Protein AF-A0A8C4V0S1-F1 (afdb_monomer_lite)

Foldseek 3Di:
DKKKKWWDQQQDPDDDPDDDPPDPPRPGDIDIDDDDDPPDDPVNVQVVCVVRHHTPDMAIPPHD

Sequence (64 aa):
SQDFICAGSAMMNSGGIGVPLGFPLGPTSVIQVTNLSSAVTSEQMRTLFGFLGDIEELRLCPPE

Organism: Falco tinnunculus (NCBI:txid100819)

Radius of gyration: 13.61 Å; chains: 1; bounding box: 34×28×24 Å

Secondary structure (DSSP, 8-state):
-EEEEEEESSS----------SS-----EEEEEEEE-TT--HHHHHHHHHTTS---EEEEES--

Structure (mmCIF, N/CA/C/O backbone):
data_AF-A0A8C4V0S1-F1
#
_entry.id   AF-A0A8C4V0S1-F1
#
loop_
_atom_site.group_PDB
_atom_site.id
_atom_site.type_symbol
_atom_site.label_atom_id
_atom_site.label_alt_id
_atom_site.label_comp_id
_atom_site.label_asym_id
_atom_site.label_entity_id
_atom_site.label_seq_id
_atom_site.pdbx_PDB_ins_code
_atom_site.Cartn_x
_atom_site.Cartn_y
_atom_site.Cartn_z
_atom_site.occupancy
_atom_site.B_iso_or_equiv
_atom_site.auth_seq_id
_atom_site.auth_comp_id
_atom_site.auth_asym_id
_atom_site.auth_atom_id
_atom_site.pdbx_PDB_model_num
ATOM 1 N N . SER A 1 1 ? -3.569 -1.994 19.140 1.00 71.88 1 SER A N 1
ATOM 2 C CA . SER A 1 1 ? -2.811 -1.628 17.939 1.00 71.88 1 SER A CA 1
ATOM 3 C C . SER A 1 1 ? -2.804 -2.795 16.985 1.00 71.88 1 SER A C 1
ATOM 5 O O . SER A 1 1 ? -2.904 -3.922 17.452 1.00 71.88 1 SER A O 1
ATOM 7 N N . GLN A 1 2 ? -2.737 -2.514 15.693 1.00 80.62 2 GLN A N 1
ATOM 8 C CA . GLN A 1 2 ? -2.716 -3.504 14.622 1.00 80.62 2 GLN A CA 1
ATOM 9 C C . GLN A 1 2 ? -1.388 -3.426 13.872 1.00 80.62 2 GLN A C 1
ATOM 11 O O . GLN A 1 2 ? -0.818 -2.339 13.721 1.00 80.62 2 GLN A O 1
ATOM 16 N N . ASP A 1 3 ? -0.913 -4.583 13.427 1.00 85.12 3 ASP A N 1
ATOM 17 C CA . ASP A 1 3 ? 0.360 -4.736 12.741 1.00 85.12 3 ASP A CA 1
ATOM 18 C C . ASP A 1 3 ? 0.097 -5.189 11.301 1.00 85.12 3 ASP A C 1
ATOM 20 O O . ASP A 1 3 ? -0.762 -6.028 11.043 1.00 85.12 3 ASP A O 1
ATOM 24 N N . PHE A 1 4 ? 0.833 -4.624 10.351 1.00 84.94 4 PHE A N 1
ATOM 25 C CA . PHE A 1 4 ? 0.731 -4.914 8.928 1.00 84.94 4 PHE A CA 1
ATOM 26 C C . PHE A 1 4 ? 2.085 -5.345 8.374 1.00 84.94 4 PHE A C 1
ATOM 28 O O . PHE A 1 4 ? 3.127 -4.795 8.721 1.00 84.94 4 PHE A O 1
ATOM 35 N N . ILE A 1 5 ? 2.061 -6.308 7.468 1.00 85.50 5 ILE A N 1
ATOM 36 C CA . ILE A 1 5 ? 3.212 -6.751 6.694 1.00 85.50 5 ILE A CA 1
ATOM 37 C C . ILE A 1 5 ? 2.917 -6.406 5.240 1.00 85.50 5 ILE A C 1
ATOM 39 O O . ILE A 1 5 ? 1.951 -6.908 4.671 1.00 85.50 5 ILE A O 1
ATOM 43 N N . CYS A 1 6 ? 3.739 -5.547 4.650 1.00 83.31 6 CYS A N 1
ATOM 44 C CA . CYS A 1 6 ? 3.663 -5.150 3.251 1.00 83.31 6 CYS A CA 1
ATOM 45 C C . CYS A 1 6 ? 4.796 -5.835 2.481 1.00 83.31 6 CYS A C 1
ATOM 47 O O . CYS A 1 6 ? 5.946 -5.752 2.905 1.00 83.31 6 CYS A O 1
ATOM 49 N N . ALA A 1 7 ? 4.509 -6.468 1.348 1.00 81.25 7 ALA A N 1
ATOM 50 C CA . ALA A 1 7 ? 5.506 -7.022 0.440 1.00 81.25 7 ALA A CA 1
ATOM 51 C C . ALA A 1 7 ? 5.316 -6.453 -0.972 1.00 81.25 7 ALA A C 1
ATOM 53 O O . ALA A 1 7 ? 4.193 -6.311 -1.458 1.00 81.25 7 ALA A O 1
ATOM 54 N N . GLY A 1 8 ? 6.421 -6.117 -1.630 1.00 74.75 8 GLY A N 1
ATOM 55 C CA . GLY A 1 8 ? 6.413 -5.639 -3.008 1.00 74.75 8 GLY A CA 1
ATOM 56 C C . GLY A 1 8 ? 7.787 -5.746 -3.653 1.00 74.75 8 GLY A C 1
ATOM 57 O O . GLY A 1 8 ? 8.810 -5.800 -2.971 1.00 74.75 8 GLY A O 1
ATOM 58 N N . SER A 1 9 ? 7.820 -5.783 -4.980 1.00 62.72 9 SER A N 1
ATOM 59 C CA . SER A 1 9 ? 9.037 -6.027 -5.764 1.00 62.72 9 SER A CA 1
ATOM 60 C C . SER A 1 9 ? 9.863 -4.762 -6.067 1.00 62.72 9 SER A C 1
ATOM 62 O O . SER A 1 9 ? 10.937 -4.862 -6.656 1.00 62.72 9 SER A O 1
ATOM 64 N N . ALA A 1 10 ? 9.422 -3.576 -5.621 1.00 60.50 10 ALA A N 1
ATOM 65 C CA . ALA A 1 10 ? 10.120 -2.300 -5.854 1.00 60.50 10 ALA A CA 1
ATOM 66 C C . ALA A 1 10 ? 10.519 -1.522 -4.581 1.00 60.50 10 ALA A C 1
ATOM 68 O O . ALA A 1 10 ? 11.196 -0.498 -4.676 1.00 60.50 10 ALA A O 1
ATOM 69 N N . MET A 1 11 ? 10.150 -1.985 -3.384 1.00 59.41 11 MET A N 1
ATOM 70 C CA . MET A 1 11 ? 10.339 -1.218 -2.144 1.00 59.41 11 MET A CA 1
ATOM 71 C C . MET A 1 11 ? 11.744 -1.379 -1.538 1.00 59.41 11 MET A C 1
ATOM 73 O O . MET A 1 11 ? 11.879 -1.842 -0.423 1.00 59.41 11 MET A O 1
ATOM 77 N N . MET A 1 12 ? 12.814 -1.107 -2.281 1.00 55.94 12 MET A N 1
ATOM 78 C CA . MET A 1 12 ? 14.166 -0.747 -1.800 1.00 55.94 12 MET A CA 1
ATOM 79 C C . MET A 1 12 ? 15.120 -0.928 -2.984 1.00 55.94 12 MET A C 1
ATOM 81 O O . MET A 1 12 ? 15.633 -2.017 -3.243 1.00 55.94 12 MET A O 1
ATOM 85 N N . ASN A 1 13 ? 15.389 0.157 -3.708 1.00 52.09 13 ASN A N 1
ATOM 86 C CA . ASN A 1 13 ? 16.525 0.203 -4.622 1.00 52.09 13 ASN A CA 1
ATOM 87 C C . ASN A 1 13 ? 17.800 0.387 -3.791 1.00 52.09 13 ASN A C 1
ATOM 89 O O . ASN A 1 13 ? 18.310 1.489 -3.613 1.00 52.09 13 ASN A O 1
ATOM 93 N N . SER A 1 14 ? 18.275 -0.703 -3.210 1.00 54.38 14 SER A N 1
ATOM 94 C CA . SER A 1 14 ? 19.600 -0.771 -2.614 1.00 54.38 14 SER A CA 1
ATOM 95 C C . SER A 1 14 ? 20.315 -1.934 -3.273 1.00 54.38 14 SER A C 1
ATOM 97 O O . SER A 1 14 ? 19.958 -3.089 -3.047 1.00 54.38 14 SER A O 1
ATOM 99 N N . GLY A 1 15 ? 21.285 -1.608 -4.131 1.00 55.12 15 GLY A N 1
ATOM 100 C CA . GLY A 1 15 ? 22.142 -2.570 -4.809 1.00 55.12 15 GLY A CA 1
ATOM 101 C C . GLY A 1 15 ? 22.715 -3.584 -3.822 1.00 55.12 15 GLY A C 1
ATOM 102 O O . GLY A 1 15 ? 23.576 -3.260 -3.009 1.00 55.12 15 GLY A O 1
ATOM 103 N N . GLY A 1 16 ? 22.204 -4.810 -3.889 1.00 50.94 16 GLY A N 1
ATOM 104 C CA . GLY A 1 16 ? 22.680 -5.953 -3.126 1.00 50.94 16 GLY A CA 1
ATOM 105 C C . GLY A 1 16 ? 23.513 -6.845 -4.033 1.00 50.94 16 GLY A C 1
ATOM 106 O O . GLY A 1 16 ? 23.028 -7.333 -5.050 1.00 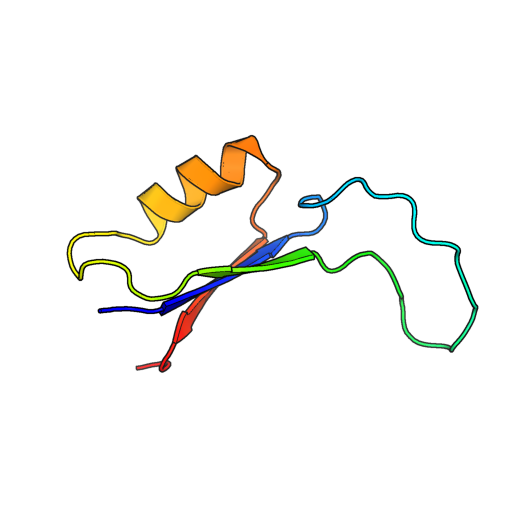50.94 16 GLY A O 1
ATOM 107 N N . ILE A 1 17 ? 24.781 -7.020 -3.674 1.00 54.97 17 ILE A N 1
ATOM 108 C CA . ILE A 1 17 ? 25.752 -7.895 -4.333 1.00 54.97 17 ILE A CA 1
ATOM 109 C C . ILE A 1 17 ? 25.160 -9.307 -4.472 1.00 54.97 17 ILE A C 1
ATOM 111 O O . ILE A 1 17 ? 24.934 -9.997 -3.478 1.00 54.97 17 ILE A O 1
ATOM 115 N N . GLY A 1 18 ? 24.902 -9.727 -5.712 1.00 47.91 18 GLY A N 1
ATOM 116 C CA . GLY A 1 18 ? 24.399 -11.058 -6.035 1.00 47.91 18 GLY A CA 1
ATOM 117 C C . GLY A 1 18 ? 25.421 -12.139 -5.691 1.00 47.91 18 GLY A C 1
ATOM 118 O O . GLY A 1 18 ? 26.425 -12.294 -6.383 1.00 47.91 18 GLY A O 1
ATOM 119 N N . VAL A 1 19 ? 25.143 -12.909 -4.639 1.00 55.53 19 VAL A N 1
ATOM 120 C CA . VAL A 1 19 ? 25.782 -14.205 -4.376 1.00 55.53 19 VAL A CA 1
ATOM 121 C C . VAL A 1 19 ? 24.835 -15.331 -4.822 1.00 55.53 19 VAL A C 1
ATOM 123 O O . VAL A 1 19 ? 23.643 -15.278 -4.509 1.00 55.53 19 VAL A O 1
ATOM 126 N N . PRO A 1 20 ? 25.303 -16.351 -5.565 1.00 48.88 20 PRO A N 1
ATOM 127 C CA . PRO A 1 20 ? 24.430 -17.373 -6.133 1.00 48.88 20 PRO A CA 1
ATOM 128 C C . PRO A 1 20 ? 24.225 -18.520 -5.132 1.00 48.88 20 PRO A C 1
ATOM 130 O O . PRO A 1 20 ? 24.991 -19.480 -5.120 1.00 48.88 20 PRO A O 1
ATOM 133 N N . LEU A 1 21 ? 23.189 -18.439 -4.288 1.00 58.03 21 LEU A N 1
ATOM 134 C CA . LEU A 1 21 ? 22.807 -19.522 -3.360 1.00 58.03 21 LEU A CA 1
ATOM 135 C C . LEU A 1 21 ? 21.461 -20.199 -3.678 1.00 58.03 21 LEU A C 1
ATOM 137 O O . LEU A 1 21 ? 20.799 -20.713 -2.786 1.00 58.03 21 LEU A O 1
ATOM 141 N N . GLY A 1 22 ? 21.050 -20.267 -4.947 1.00 48.09 22 GLY A N 1
ATOM 142 C CA . GLY A 1 22 ? 19.946 -21.152 -5.367 1.00 48.09 22 GLY A CA 1
ATOM 143 C C . GLY A 1 22 ? 18.544 -20.780 -4.860 1.00 48.09 22 GLY A C 1
ATOM 144 O O . GLY A 1 22 ? 17.583 -21.469 -5.187 1.00 48.09 22 GLY A O 1
ATOM 145 N N . PHE A 1 23 ? 18.406 -19.672 -4.135 1.00 51.00 23 PHE A N 1
ATOM 146 C CA . PHE A 1 23 ? 17.139 -18.985 -3.908 1.00 51.00 23 PHE A CA 1
ATOM 147 C C . PHE A 1 23 ? 17.077 -17.788 -4.861 1.00 51.00 23 PHE A C 1
ATOM 149 O O . PHE A 1 23 ? 18.106 -17.129 -5.047 1.00 51.00 23 PHE A O 1
ATOM 156 N N . PRO A 1 24 ? 15.928 -17.482 -5.489 1.00 45.12 24 PRO A N 1
ATOM 157 C CA . PRO A 1 24 ? 15.781 -16.249 -6.246 1.00 45.12 24 PRO A CA 1
ATOM 158 C C . PRO A 1 24 ? 15.878 -15.071 -5.268 1.00 45.12 24 PRO A C 1
ATOM 160 O O . PRO A 1 24 ? 14.882 -14.633 -4.706 1.00 45.12 24 PRO A O 1
ATOM 163 N N . LEU A 1 25 ? 17.094 -14.560 -5.051 1.00 47.69 25 LEU A N 1
ATOM 164 C CA . LEU A 1 25 ? 17.373 -13.327 -4.312 1.00 47.69 25 LEU A CA 1
ATOM 165 C C . LEU A 1 25 ? 17.024 -12.103 -5.174 1.00 47.69 25 LEU A C 1
ATOM 167 O O . LEU A 1 25 ? 17.805 -11.161 -5.288 1.00 47.69 25 LEU A O 1
ATOM 171 N N . GLY A 1 26 ? 15.851 -12.114 -5.812 1.00 55.47 26 GLY A N 1
ATOM 172 C CA . GLY A 1 26 ? 15.205 -10.844 -6.108 1.00 55.47 26 GLY A CA 1
ATOM 173 C C . GLY A 1 26 ? 14.953 -10.161 -4.760 1.00 55.47 26 GLY A C 1
ATOM 174 O O . GLY A 1 26 ? 14.604 -10.865 -3.809 1.00 55.47 26 GLY A O 1
ATOM 175 N N . PRO A 1 27 ? 15.177 -8.846 -4.616 1.00 55.69 27 PRO A N 1
ATOM 176 C CA 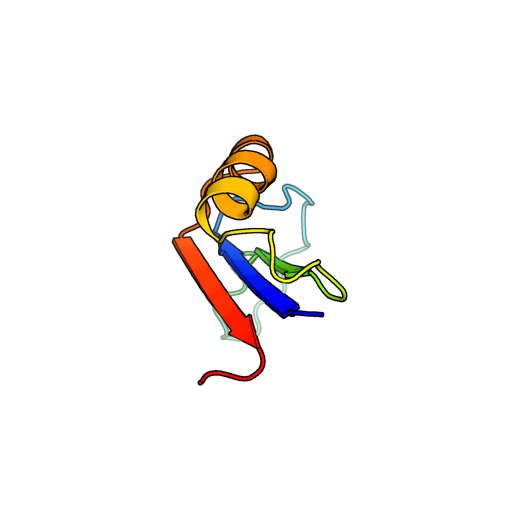. PRO A 1 27 ? 14.864 -8.156 -3.375 1.00 55.69 27 PRO A CA 1
ATOM 177 C C . PRO A 1 27 ? 13.350 -8.248 -3.145 1.00 55.69 27 PRO A C 1
ATOM 179 O O . PRO A 1 27 ? 12.576 -7.463 -3.682 1.00 55.69 27 PRO A O 1
ATOM 182 N N . THR A 1 28 ? 12.905 -9.245 -2.382 1.00 57.81 28 THR A N 1
ATOM 183 C CA . THR A 1 28 ? 11.558 -9.253 -1.821 1.00 57.81 28 THR A CA 1
ATOM 184 C C . THR A 1 28 ? 11.566 -8.210 -0.720 1.00 57.81 28 THR A C 1
ATOM 186 O O . THR A 1 28 ? 12.056 -8.461 0.385 1.00 57.81 28 THR A O 1
ATOM 189 N N . SER A 1 29 ? 11.094 -7.012 -1.038 1.00 71.19 29 SER A N 1
ATOM 190 C CA . SER A 1 29 ? 11.044 -5.927 -0.077 1.00 71.19 29 SER A CA 1
ATOM 191 C C . SER A 1 29 ? 9.835 -6.100 0.820 1.00 71.19 29 SER A C 1
ATOM 193 O O . SER A 1 29 ? 8.705 -5.801 0.436 1.00 71.19 29 SER A O 1
ATOM 195 N N . VAL A 1 30 ? 10.095 -6.618 2.017 1.00 78.56 30 VAL A N 1
ATOM 196 C CA . VAL A 1 30 ? 9.094 -6.785 3.066 1.00 78.56 30 VAL A CA 1
ATOM 197 C C . VAL A 1 30 ? 9.261 -5.665 4.086 1.00 78.56 30 VAL A C 1
ATOM 199 O O . VAL A 1 30 ? 10.336 -5.493 4.659 1.00 78.56 30 VAL A O 1
ATOM 202 N N . ILE A 1 31 ? 8.193 -4.910 4.322 1.00 81.94 31 ILE A N 1
ATOM 203 C CA . ILE A 1 31 ? 8.121 -3.856 5.330 1.00 81.94 31 ILE A CA 1
ATOM 204 C C . ILE A 1 31 ? 7.096 -4.276 6.372 1.00 81.94 31 ILE A C 1
ATOM 206 O O . ILE A 1 31 ? 5.911 -4.425 6.077 1.00 81.94 31 ILE A O 1
ATOM 210 N N . GLN A 1 32 ? 7.558 -4.447 7.604 1.00 85.56 32 GLN A N 1
ATOM 211 C CA . GLN A 1 32 ? 6.682 -4.674 8.741 1.00 85.56 32 GLN A CA 1
ATOM 212 C C . GLN A 1 32 ? 6.379 -3.341 9.415 1.00 85.56 32 GLN A C 1
ATOM 214 O O . GLN A 1 32 ? 7.284 -2.599 9.794 1.00 85.56 32 GLN A O 1
ATOM 219 N N . VAL A 1 33 ? 5.098 -3.059 9.592 1.00 84.38 33 VAL A N 1
ATOM 220 C CA . VAL A 1 33 ? 4.614 -1.859 10.255 1.00 84.38 33 VAL A CA 1
ATOM 221 C C . VAL A 1 33 ? 3.807 -2.271 11.461 1.00 84.38 33 VAL A C 1
ATOM 223 O O . VAL A 1 33 ? 2.781 -2.928 11.338 1.00 84.38 33 VAL A O 1
ATOM 226 N N . THR A 1 34 ? 4.285 -1.893 12.634 1.00 86.94 34 THR A N 1
ATOM 227 C CA . THR A 1 34 ? 3.694 -2.289 13.908 1.00 86.94 34 THR A CA 1
ATOM 228 C C . THR A 1 34 ? 3.072 -1.092 14.611 1.00 86.94 34 THR A C 1
ATOM 230 O O . THR A 1 34 ? 3.333 0.062 14.263 1.00 86.94 34 THR A O 1
ATOM 233 N N . ASN A 1 35 ? 2.259 -1.363 15.632 1.00 85.56 35 ASN A N 1
ATOM 234 C CA . ASN A 1 35 ? 1.731 -0.338 16.533 1.00 85.56 35 ASN A CA 1
ATOM 235 C C . ASN A 1 35 ? 0.829 0.723 15.862 1.00 85.56 35 ASN A C 1
ATOM 237 O O . ASN A 1 35 ? 0.804 1.887 16.270 1.00 85.56 35 ASN A O 1
ATOM 241 N N . LEU A 1 36 ? 0.054 0.338 14.849 1.00 83.62 36 LEU A N 1
ATOM 242 C CA . LEU A 1 36 ? -0.903 1.249 14.225 1.00 83.62 36 LEU A CA 1
ATOM 243 C C . LEU A 1 36 ? -2.216 1.307 15.010 1.00 83.62 36 LEU A C 1
ATOM 245 O 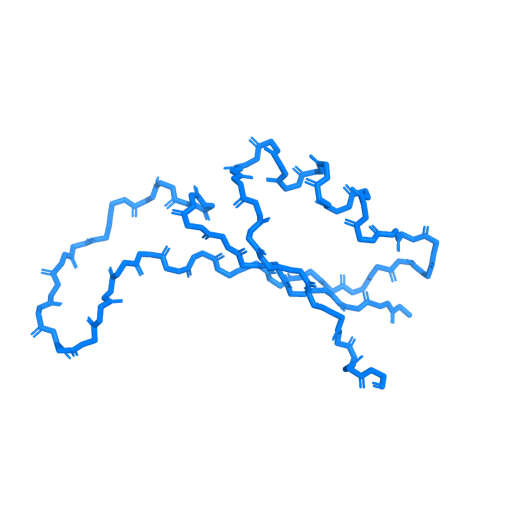O . LEU A 1 36 ? -2.641 0.338 15.645 1.00 83.62 36 LEU A O 1
ATOM 249 N N . SER A 1 37 ? -2.883 2.460 14.956 1.00 85.00 37 SER A N 1
ATOM 250 C CA . SER A 1 37 ? -4.237 2.618 15.502 1.00 85.00 37 SER A CA 1
ATOM 251 C C . SER A 1 37 ? -5.229 1.753 14.720 1.00 85.00 37 SER A C 1
ATOM 253 O O . SER A 1 37 ? -5.093 1.661 13.503 1.00 85.00 37 SER A O 1
ATOM 255 N N . SER A 1 38 ? -6.263 1.198 15.375 1.00 76.94 38 SER A N 1
ATOM 256 C CA . SER A 1 38 ? -7.370 0.470 14.707 1.00 76.94 38 SER A CA 1
ATOM 257 C C . SER A 1 38 ? -8.115 1.300 13.655 1.00 76.94 38 SER A C 1
ATOM 259 O O . SER A 1 38 ? -8.866 0.751 12.860 1.00 76.94 38 SER A O 1
ATOM 261 N N . ALA A 1 39 ? -7.920 2.621 13.646 1.00 82.50 39 ALA A N 1
ATOM 262 C CA . ALA A 1 39 ? -8.486 3.509 12.637 1.00 82.50 39 ALA A CA 1
ATOM 263 C C . ALA A 1 39 ? -7.717 3.500 11.299 1.00 82.50 39 ALA A C 1
ATOM 265 O O . ALA A 1 39 ? -8.237 3.994 10.302 1.00 82.50 39 ALA A O 1
ATOM 266 N N . VAL A 1 40 ? -6.482 2.985 11.273 1.00 83.25 40 VAL A N 1
ATOM 267 C CA . VAL A 1 40 ? -5.657 2.923 10.056 1.00 83.25 40 VAL A CA 1
ATOM 268 C C . VAL A 1 40 ? -6.108 1.748 9.196 1.00 83.25 40 VAL A C 1
ATOM 270 O O . VAL A 1 40 ? -6.213 0.626 9.676 1.00 83.25 40 VAL A O 1
ATOM 273 N N . THR A 1 41 ? -6.361 1.982 7.914 1.00 84.19 41 THR A N 1
ATOM 274 C CA . THR A 1 41 ? -6.780 0.921 6.991 1.00 84.19 41 THR A CA 1
ATOM 275 C C . THR A 1 41 ? -5.640 0.492 6.076 1.00 84.19 41 THR A C 1
ATOM 277 O O . THR A 1 41 ? -4.684 1.235 5.834 1.00 84.19 41 THR A O 1
ATOM 280 N N . SER A 1 42 ? -5.773 -0.710 5.514 1.00 81.94 42 SER A N 1
ATOM 281 C CA . SER A 1 42 ? -4.886 -1.212 4.462 1.00 81.94 42 SER A CA 1
ATOM 282 C C . SER A 1 42 ? -4.789 -0.253 3.276 1.00 81.94 42 SER A C 1
ATOM 284 O O . SER A 1 42 ? -3.721 -0.126 2.696 1.00 81.94 42 SER A O 1
ATOM 286 N N . GLU A 1 43 ? -5.863 0.463 2.940 1.00 86.12 43 GLU A N 1
ATOM 287 C CA . GLU A 1 43 ? -5.890 1.411 1.824 1.00 86.12 43 GLU A CA 1
ATOM 288 C C . GLU A 1 43 ? -4.985 2.625 2.072 1.00 86.12 43 GLU A C 1
ATOM 290 O O . GLU A 1 43 ? -4.201 2.989 1.199 1.00 86.12 43 GLU A O 1
ATOM 295 N N . GLN A 1 44 ? -4.987 3.182 3.291 1.00 87.88 44 GLN A N 1
ATOM 296 C CA . GLN A 1 44 ? -4.069 4.265 3.668 1.00 87.88 44 GLN A CA 1
ATOM 297 C C . GLN A 1 44 ? -2.610 3.811 3.627 1.00 87.88 44 GLN A C 1
ATOM 299 O O . GLN A 1 44 ? -1.746 4.513 3.102 1.00 87.88 44 GLN A O 1
ATOM 304 N N . MET A 1 45 ? -2.344 2.615 4.151 1.00 86.12 45 MET A N 1
ATOM 305 C CA . MET A 1 45 ? -1.025 1.990 4.099 1.00 86.12 45 MET A CA 1
ATOM 306 C C . MET A 1 45 ? -0.594 1.760 2.655 1.00 86.12 45 MET A C 1
ATOM 308 O O . MET A 1 45 ? 0.545 2.047 2.295 1.00 86.12 45 MET A O 1
ATOM 312 N N . ARG A 1 46 ? -1.527 1.333 1.800 1.00 82.88 46 ARG A N 1
ATOM 313 C CA . ARG A 1 46 ? -1.271 1.118 0.384 1.00 82.88 46 ARG A CA 1
ATOM 314 C C . ARG A 1 46 ? -0.948 2.414 -0.348 1.00 82.88 46 ARG A C 1
ATOM 316 O O . ARG A 1 46 ? -0.035 2.442 -1.160 1.00 82.88 46 ARG A O 1
ATOM 323 N N . THR A 1 47 ? -1.639 3.502 -0.029 1.00 86.81 47 THR A N 1
ATOM 324 C CA . THR A 1 47 ? -1.312 4.829 -0.559 1.00 86.81 47 THR A CA 1
ATOM 325 C C . THR A 1 47 ? 0.058 5.309 -0.078 1.00 86.81 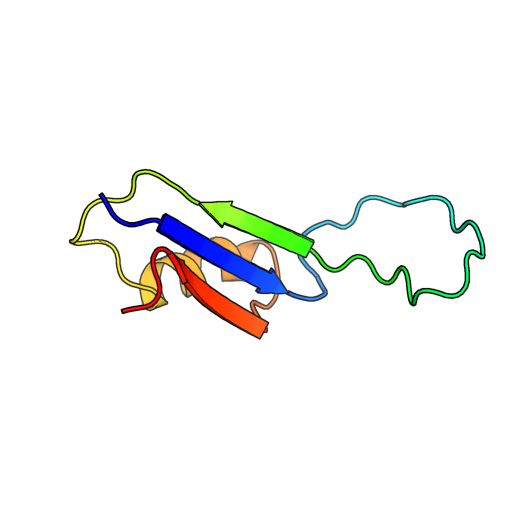47 THR A C 1
ATOM 327 O O . THR A 1 47 ? 0.850 5.769 -0.893 1.00 86.81 47 THR A O 1
ATOM 330 N N . LEU A 1 48 ? 0.370 5.172 1.216 1.00 85.50 48 LEU A N 1
ATOM 331 C CA . LEU A 1 48 ? 1.649 5.606 1.795 1.00 85.50 48 LEU A CA 1
ATOM 332 C C . LEU A 1 48 ? 2.842 4.847 1.206 1.00 85.50 48 LEU A C 1
ATOM 334 O O . LEU A 1 48 ? 3.799 5.461 0.739 1.00 85.50 48 LEU A O 1
ATOM 338 N N . PHE A 1 49 ? 2.774 3.517 1.203 1.00 81.44 49 PHE A N 1
ATOM 339 C CA . PHE A 1 49 ? 3.824 2.678 0.631 1.00 81.44 49 PHE A CA 1
ATOM 340 C C . PHE A 1 49 ? 3.800 2.684 -0.905 1.00 81.44 49 PHE A C 1
ATOM 342 O O . PHE A 1 49 ? 4.830 2.433 -1.519 1.00 81.44 49 PHE A O 1
ATOM 349 N N . GLY A 1 50 ? 2.685 3.087 -1.524 1.00 81.31 50 GLY A N 1
ATOM 350 C CA . GLY A 1 50 ? 2.551 3.285 -2.967 1.00 81.31 50 GLY A CA 1
ATOM 351 C C . GLY A 1 50 ? 3.490 4.362 -3.512 1.00 81.31 50 GLY A C 1
ATOM 352 O O . GLY A 1 50 ? 3.902 4.301 -4.666 1.00 81.31 50 GLY A O 1
ATOM 353 N N . PHE A 1 51 ? 3.891 5.325 -2.672 1.00 81.81 51 PHE A N 1
ATOM 354 C CA . PHE A 1 51 ? 4.922 6.308 -3.021 1.00 81.81 51 PHE A CA 1
ATOM 355 C C . PHE A 1 51 ? 6.346 5.724 -3.018 1.00 81.81 51 PHE A C 1
ATOM 357 O O . PHE A 1 51 ? 7.230 6.288 -3.661 1.00 81.81 51 PHE A O 1
ATOM 364 N N . LEU A 1 52 ? 6.584 4.623 -2.294 1.00 78.88 52 LEU A N 1
ATOM 365 C CA . LEU A 1 52 ? 7.873 3.918 -2.228 1.00 78.88 52 LEU A CA 1
ATOM 366 C C . LEU A 1 52 ? 8.007 2.852 -3.326 1.00 78.88 52 LEU A C 1
ATOM 368 O O . LEU A 1 52 ? 9.121 2.529 -3.731 1.00 78.88 52 LEU A O 1
ATOM 372 N N . GLY A 1 53 ? 6.888 2.312 -3.806 1.00 78.31 53 GLY A N 1
ATOM 373 C CA . GLY A 1 53 ? 6.827 1.319 -4.871 1.00 78.31 53 GLY A CA 1
ATOM 374 C C . GLY A 1 53 ? 5.461 0.642 -4.921 1.00 78.31 53 GLY A C 1
ATOM 375 O O . GLY A 1 53 ? 4.574 0.946 -4.128 1.00 78.31 53 GLY A O 1
ATOM 376 N N . ASP A 1 54 ? 5.287 -0.298 -5.846 1.00 81.50 54 ASP A N 1
ATOM 377 C CA . ASP A 1 54 ? 4.051 -1.074 -5.901 1.00 81.50 54 ASP A CA 1
ATOM 378 C C . ASP A 1 54 ? 3.994 -2.087 -4.749 1.00 81.50 54 ASP A C 1
ATOM 380 O O 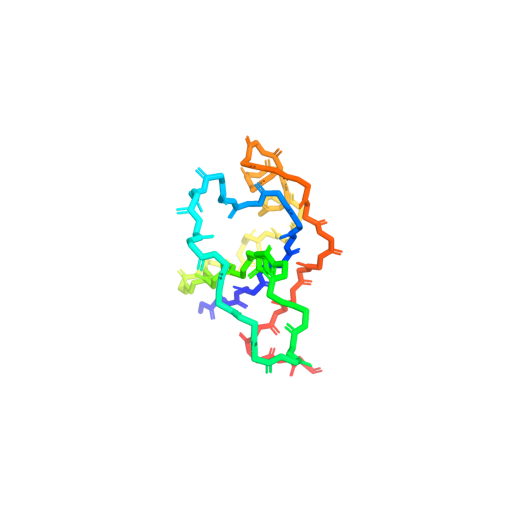. ASP A 1 54 ? 4.982 -2.760 -4.431 1.00 81.50 54 ASP A O 1
ATOM 384 N N . ILE A 1 55 ? 2.829 -2.174 -4.110 1.00 82.75 55 ILE A N 1
ATOM 385 C CA . ILE A 1 55 ? 2.577 -3.090 -2.996 1.00 82.75 55 ILE A CA 1
ATOM 386 C C . ILE A 1 55 ? 1.753 -4.233 -3.554 1.00 82.75 55 ILE A C 1
ATOM 388 O O . ILE A 1 55 ? 0.562 -4.068 -3.844 1.00 82.75 55 ILE A O 1
ATOM 392 N N . GLU A 1 56 ? 2.407 -5.378 -3.699 1.00 83.88 56 GLU A N 1
ATOM 393 C CA . GLU A 1 56 ? 1.793 -6.595 -4.221 1.00 83.88 56 GLU A CA 1
ATOM 394 C C . GLU A 1 56 ? 0.964 -7.298 -3.146 1.00 83.88 56 GLU A C 1
ATOM 396 O O . GLU A 1 56 ? -0.145 -7.753 -3.419 1.00 83.88 56 GLU A O 1
ATOM 401 N N . GLU A 1 57 ? 1.465 -7.338 -1.909 1.00 83.44 57 GLU A N 1
ATOM 402 C CA . GLU A 1 57 ? 0.786 -7.988 -0.791 1.00 83.44 57 GLU A CA 1
ATOM 403 C C . GLU A 1 57 ? 0.787 -7.096 0.455 1.00 83.44 57 GLU A C 1
ATOM 405 O O . GLU A 1 57 ? 1.788 -6.475 0.805 1.00 83.44 57 GLU A O 1
ATOM 410 N N . LEU A 1 58 ? -0.352 -7.043 1.147 1.00 85.50 58 LEU A N 1
ATOM 411 C CA . LEU A 1 58 ? -0.495 -6.399 2.448 1.00 85.50 58 LEU A CA 1
ATOM 412 C C . LEU A 1 58 ? -1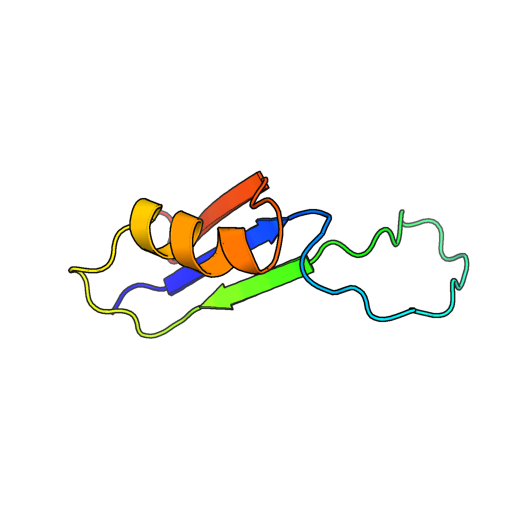.329 -7.311 3.351 1.00 85.50 58 LEU A C 1
ATOM 414 O O . LEU A 1 58 ? -2.465 -7.649 3.023 1.00 85.50 58 LEU A O 1
ATOM 418 N N . ARG A 1 59 ? -0.754 -7.718 4.485 1.00 85.12 59 ARG A N 1
ATOM 419 C CA . ARG A 1 59 ? -1.319 -8.709 5.410 1.00 85.12 59 ARG A CA 1
ATOM 420 C C . ARG A 1 59 ? -1.370 -8.164 6.833 1.00 85.12 59 ARG A C 1
ATOM 422 O O . ARG A 1 59 ? -0.407 -7.550 7.277 1.00 85.12 59 ARG A O 1
ATOM 429 N N . LEU A 1 60 ? -2.463 -8.420 7.551 1.00 84.56 60 LEU A N 1
ATOM 430 C CA . LEU A 1 60 ? -2.586 -8.090 8.974 1.00 84.56 60 LEU A CA 1
ATOM 431 C C . LEU A 1 60 ? -1.922 -9.164 9.851 1.00 84.56 60 LEU A C 1
ATOM 433 O O . LEU A 1 60 ? -1.985 -10.354 9.535 1.00 84.56 60 LEU A O 1
ATOM 437 N N . CYS A 1 61 ? -1.321 -8.743 10.959 1.00 75.75 61 CYS A N 1
ATOM 438 C CA . CYS A 1 61 ? -0.783 -9.601 12.005 1.00 75.75 61 CYS A CA 1
ATOM 439 C C . CYS A 1 61 ? -1.409 -9.214 13.360 1.00 75.75 61 CYS A C 1
ATOM 441 O O . CYS A 1 61 ? -1.320 -8.047 13.749 1.00 75.75 61 CYS A O 1
ATOM 443 N N . PRO A 1 62 ? -1.995 -10.160 14.116 1.00 74.19 62 PRO A N 1
ATOM 444 C CA . PRO A 1 62 ? -2.255 -11.557 13.755 1.00 74.19 62 PRO A CA 1
ATOM 445 C C . PRO A 1 62 ? -3.245 -11.679 12.577 1.00 74.19 62 PRO A C 1
ATOM 447 O O . PRO A 1 62 ? -4.092 -10.802 12.416 1.00 74.19 62 PRO A O 1
ATOM 450 N N . PRO A 1 63 ? -3.133 -12.726 11.736 1.00 65.50 63 PRO A N 1
ATOM 451 C CA . PRO A 1 63 ? -4.197 -13.053 10.799 1.00 65.50 63 PRO A CA 1
ATOM 452 C C . PRO A 1 63 ? -5.424 -13.449 11.623 1.00 65.50 63 PRO A C 1
ATOM 454 O O . PRO A 1 63 ? -5.319 -14.280 12.527 1.00 65.50 63 PRO A O 1
ATOM 457 N N . GLU A 1 64 ? -6.544 -12.794 11.358 1.00 54.78 64 GLU A N 1
ATOM 458 C CA . GLU A 1 64 ? -7.837 -13.104 11.976 1.00 54.78 64 GLU A CA 1
ATOM 459 C C . GLU A 1 64 ? -8.351 -14.481 11.535 1.00 54.78 64 GLU A C 1
ATOM 461 O O . GLU A 1 64 ? -8.095 -14.864 10.366 1.00 54.78 64 GLU A O 1
#

InterPro domains:
  IPR000504 RNA recognition motif domain [PF00076] (33-62)
  IPR035979 RNA-binding domain superfamily [SSF54928] (4-62)

pLDDT: mean 72.66, std 13.91, range [45.12, 87.88]